Protein AF-A0A3B9J3I7-F1 (afdb_monomer_lite)

pLDDT: mean 94.62, std 5.29, range [68.0, 98.31]

Radius of gyration: 14.26 Å; chains: 1; bounding box: 27×25×34 Å

Foldseek 3Di:
DDKDWDWDWDQDPVRDIDIDIDIDDDDDDDPPDDDDDDPDDDDDPVNVD

Sequence (49 aa):
MSKGKRLTSTVTSDSTVHLRIEEFEVPTPGPDEVLIAVEASPINPSDLG

Secondary structure (DSSP, 8-state):
--EEEEEEEEE-TTS-EEEEEEEEEPPPP-TT------S-----GGGT-

Structure (mmCIF, N/CA/C/O backbone):
data_AF-A0A3B9J3I7-F1
#
_entry.id   AF-A0A3B9J3I7-F1
#
loop_
_atom_site.group_PDB
_atom_site.id
_atom_site.type_symbol
_atom_site.label_atom_id
_atom_site.label_alt_id
_atom_site.label_comp_id
_atom_site.label_asym_id
_atom_site.label_entity_id
_atom_site.label_seq_id
_atom_site.pdbx_PDB_ins_code
_atom_site.Cartn_x
_atom_site.Cartn_y
_atom_site.Cartn_z
_atom_site.occupancy
_atom_site.B_iso_or_equiv
_atom_site.auth_seq_id
_atom_site.auth_comp_id
_atom_site.auth_asym_id
_atom_site.auth_atom_id
_atom_site.pdbx_PDB_model_num
ATOM 1 N N . MET A 1 1 ? 6.049 10.014 16.039 1.00 68.00 1 MET A N 1
ATOM 2 C CA . MET A 1 1 ? 5.491 9.449 14.800 1.00 68.00 1 MET A CA 1
ATOM 3 C C . MET A 1 1 ? 5.934 8.001 14.720 1.00 68.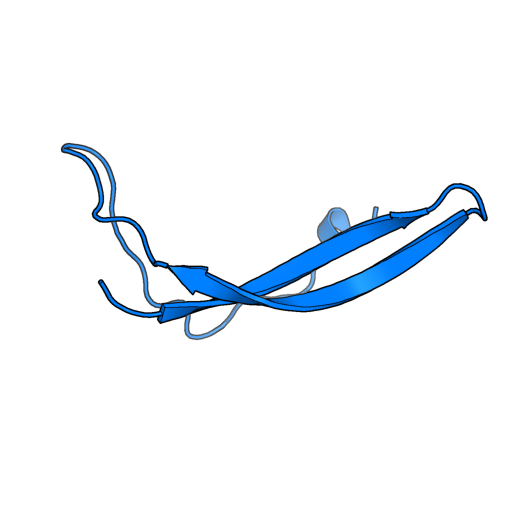00 1 MET A C 1
ATOM 5 O O . MET A 1 1 ? 7.073 7.722 15.083 1.00 68.00 1 MET A O 1
ATOM 9 N N . SER A 1 2 ? 5.028 7.075 14.413 1.00 86.19 2 SER A N 1
ATOM 10 C CA . SER A 1 2 ? 5.379 5.662 14.238 1.00 86.19 2 SER A CA 1
ATOM 11 C C . SER A 1 2 ? 5.853 5.424 12.804 1.00 86.19 2 SER A C 1
ATOM 13 O O . SER A 1 2 ? 5.413 6.101 11.877 1.00 86.19 2 SER A O 1
ATOM 15 N N . LYS A 1 3 ? 6.753 4.455 12.617 1.00 94.50 3 LYS A N 1
ATOM 16 C CA . LYS A 1 3 ? 7.197 4.024 11.289 1.00 94.50 3 LYS A CA 1
ATOM 17 C C . LYS A 1 3 ? 6.398 2.817 10.818 1.00 94.50 3 LYS A C 1
ATOM 19 O O . LYS A 1 3 ? 6.166 1.891 11.592 1.00 94.50 3 LYS A O 1
ATOM 24 N N . GLY A 1 4 ? 6.019 2.827 9.546 1.00 95.81 4 GLY A N 1
ATOM 25 C CA . GLY A 1 4 ? 5.386 1.718 8.842 1.00 95.81 4 GLY A CA 1
ATOM 26 C C . GLY A 1 4 ? 6.272 1.195 7.715 1.00 95.81 4 GLY A C 1
ATOM 27 O O . GLY A 1 4 ? 7.307 1.782 7.396 1.00 95.81 4 GLY A O 1
ATOM 28 N N . LYS A 1 5 ? 5.854 0.091 7.093 1.00 96.62 5 LYS A N 1
ATOM 29 C CA . LYS A 1 5 ? 6.460 -0.444 5.867 1.00 96.62 5 LYS A CA 1
ATOM 30 C C . LYS A 1 5 ? 5.425 -0.440 4.750 1.00 96.62 5 LYS A C 1
ATOM 32 O O . LYS A 1 5 ? 4.260 -0.731 5.004 1.00 96.62 5 LYS A O 1
ATOM 37 N N . ARG A 1 6 ? 5.841 -0.120 3.527 1.00 96.62 6 ARG A N 1
ATOM 38 C CA . ARG A 1 6 ? 4.985 -0.164 2.333 1.00 96.62 6 ARG A CA 1
ATOM 39 C C . ARG A 1 6 ? 5.710 -0.785 1.154 1.00 96.62 6 ARG A C 1
ATOM 41 O O . ARG A 1 6 ? 6.922 -0.634 1.037 1.00 96.62 6 ARG A O 1
ATOM 48 N N . LEU A 1 7 ? 4.955 -1.445 0.283 1.00 96.12 7 LEU A N 1
ATOM 49 C CA . LEU A 1 7 ? 5.426 -1.861 -1.031 1.00 96.12 7 LEU A CA 1
ATOM 50 C C . LEU A 1 7 ? 5.341 -0.670 -1.995 1.00 96.12 7 LEU A C 1
ATOM 52 O O . LEU A 1 7 ? 4.284 -0.054 -2.119 1.00 96.12 7 LEU A O 1
ATOM 56 N N . THR A 1 8 ? 6.441 -0.348 -2.667 1.00 96.62 8 THR A N 1
ATOM 57 C CA . THR A 1 8 ? 6.509 0.647 -3.743 1.00 96.62 8 THR A CA 1
ATOM 58 C C . THR A 1 8 ? 6.864 -0.037 -5.056 1.00 96.62 8 THR A C 1
ATOM 60 O O . THR A 1 8 ? 7.564 -1.051 -5.078 1.00 96.62 8 THR A O 1
ATOM 63 N N . SER A 1 9 ? 6.368 0.525 -6.155 1.00 95.81 9 SER A N 1
ATOM 64 C CA . SER A 1 9 ? 6.679 0.103 -7.517 1.00 95.81 9 SER A CA 1
ATOM 65 C C . SER A 1 9 ? 7.277 1.285 -8.270 1.00 95.81 9 SER A C 1
ATOM 67 O O . SER A 1 9 ? 6.698 2.371 -8.287 1.00 95.81 9 SER A O 1
ATOM 69 N N . THR A 1 10 ? 8.462 1.108 -8.849 1.00 96.12 10 THR A N 1
ATOM 70 C CA . THR A 1 10 ? 9.132 2.127 -9.665 1.00 96.12 10 THR A CA 1
ATOM 71 C C . THR A 1 10 ? 9.312 1.603 -11.078 1.00 96.12 10 THR A C 1
ATOM 73 O O . THR A 1 10 ? 10.053 0.642 -11.285 1.00 96.12 10 THR A O 1
ATOM 76 N N . VAL A 1 11 ? 8.659 2.252 -12.039 1.00 95.12 11 VAL A N 1
ATOM 77 C CA . VAL A 1 11 ? 8.818 1.960 -13.467 1.00 95.12 11 VAL A CA 1
ATOM 78 C C . VAL A 1 11 ? 10.046 2.698 -13.990 1.00 95.12 11 VAL A C 1
ATOM 80 O O . VAL A 1 11 ? 10.202 3.897 -13.752 1.00 95.12 11 VAL A O 1
ATOM 83 N N . THR A 1 12 ? 10.918 1.991 -14.698 1.00 95.44 12 THR A N 1
ATOM 84 C CA . THR A 1 12 ? 12.138 2.542 -15.296 1.00 95.44 12 THR A CA 1
ATOM 85 C C . THR A 1 12 ? 12.021 2.637 -16.818 1.00 95.44 12 THR A C 1
ATOM 87 O O . THR A 1 12 ? 11.191 1.985 -17.451 1.00 95.44 12 THR A O 1
ATOM 90 N N . SER A 1 13 ? 12.856 3.477 -17.436 1.00 96.31 13 SER A N 1
ATOM 91 C CA . SER A 1 13 ? 12.846 3.699 -18.890 1.00 96.31 13 SER A CA 1
ATOM 92 C C . SER A 1 13 ? 13.302 2.487 -19.710 1.00 96.31 13 SER A C 1
ATOM 94 O O . SER A 1 13 ? 13.029 2.424 -20.905 1.00 96.31 13 SER A O 1
ATOM 96 N N . ASP A 1 14 ? 13.960 1.511 -19.085 1.00 95.75 14 ASP A N 1
ATOM 97 C CA . ASP A 1 14 ? 14.339 0.227 -19.686 1.00 95.75 14 ASP A CA 1
ATOM 98 C C . ASP A 1 14 ? 13.201 -0.814 -19.649 1.00 95.75 14 ASP A C 1
ATOM 100 O O . ASP A 1 14 ? 13.432 -1.993 -19.899 1.00 95.75 14 ASP A O 1
ATOM 104 N N . SER A 1 15 ? 11.966 -0.378 -19.370 1.00 93.12 15 SER A N 1
ATOM 105 C CA . SER A 1 15 ? 10.776 -1.235 -19.260 1.00 93.12 15 SER A CA 1
ATOM 106 C C . SER A 1 15 ? 10.850 -2.272 -18.132 1.00 93.12 15 SER A C 1
ATOM 108 O O . SER A 1 15 ? 10.174 -3.298 -18.186 1.00 93.12 15 SER A O 1
ATOM 110 N N . THR A 1 16 ? 11.639 -1.996 -17.091 1.00 94.94 16 THR A N 1
ATOM 111 C CA . THR A 1 16 ? 11.668 -2.789 -15.858 1.00 94.94 16 THR A CA 1
ATOM 112 C C . THR A 1 16 ? 10.778 -2.157 -14.785 1.00 94.94 16 THR A C 1
ATOM 114 O O . THR A 1 16 ? 10.544 -0.947 -14.749 1.00 94.94 16 THR A O 1
ATOM 117 N N . VAL A 1 17 ? 10.265 -2.993 -13.881 1.00 94.69 17 VAL A N 1
ATOM 118 C CA . VAL A 1 17 ? 9.580 -2.549 -12.665 1.00 94.69 17 VAL A CA 1
ATOM 119 C C . VAL A 1 17 ? 10.372 -3.011 -11.451 1.00 94.69 17 VAL A C 1
ATOM 121 O O . VAL A 1 17 ? 10.616 -4.203 -11.265 1.00 94.69 17 VAL A O 1
ATOM 124 N N . HIS A 1 18 ? 10.767 -2.066 -10.602 1.00 95.56 18 HIS A N 1
ATOM 125 C CA . HIS A 1 18 ? 11.407 -2.365 -9.329 1.00 95.56 18 HIS A CA 1
ATOM 126 C C . HIS A 1 18 ? 10.399 -2.304 -8.189 1.00 95.56 18 HIS A C 1
ATOM 128 O O . HIS A 1 18 ? 9.855 -1.240 -7.894 1.00 95.56 18 HIS A O 1
ATOM 134 N N . LEU A 1 19 ? 10.220 -3.436 -7.513 1.00 95.81 19 LEU A N 1
ATOM 135 C CA . LEU A 1 19 ? 9.415 -3.544 -6.303 1.00 95.81 19 LEU A CA 1
ATOM 136 C C . LEU A 1 19 ? 10.307 -3.453 -5.062 1.00 95.81 19 LEU A C 1
ATOM 138 O O . LEU A 1 19 ? 11.334 -4.132 -4.988 1.00 95.81 19 LEU A O 1
ATOM 142 N N . ARG A 1 20 ? 9.933 -2.620 -4.085 1.00 97.50 20 ARG A N 1
ATOM 143 C CA . ARG A 1 20 ? 10.692 -2.444 -2.834 1.00 97.50 20 ARG A CA 1
ATOM 144 C C . ARG A 1 20 ? 9.775 -2.341 -1.629 1.00 97.50 20 ARG A C 1
ATOM 146 O O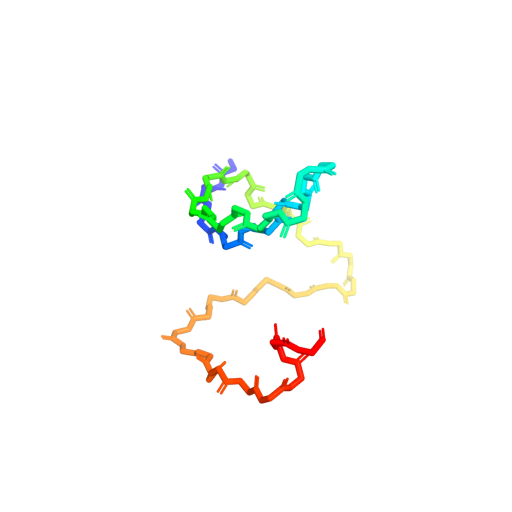 . ARG A 1 20 ? 8.695 -1.771 -1.711 1.00 97.50 20 ARG A O 1
ATOM 153 N N . ILE A 1 21 ? 10.238 -2.862 -0.495 1.00 97.62 21 ILE A N 1
ATOM 154 C CA . ILE A 1 21 ? 9.647 -2.541 0.803 1.00 97.62 21 ILE A CA 1
ATOM 155 C C . ILE A 1 21 ? 10.408 -1.355 1.380 1.00 97.62 21 ILE A C 1
ATOM 157 O O . ILE A 1 21 ? 11.605 -1.453 1.647 1.00 97.62 21 ILE A O 1
ATOM 161 N N . GLU A 1 22 ? 9.709 -0.248 1.584 1.00 97.44 22 GLU A N 1
ATOM 162 C CA . GLU A 1 22 ? 10.273 0.989 2.113 1.00 97.44 22 GLU A CA 1
ATOM 163 C C . GLU A 1 22 ? 9.665 1.325 3.470 1.00 97.44 22 GLU A C 1
ATOM 165 O O . GLU A 1 22 ? 8.483 1.076 3.723 1.00 97.44 22 GLU A O 1
ATOM 170 N N . GLU A 1 23 ? 10.476 1.912 4.347 1.00 97.25 23 GLU A N 1
ATOM 171 C CA . GLU A 1 23 ? 9.973 2.504 5.582 1.00 97.25 23 GLU A CA 1
ATOM 172 C C . GLU A 1 23 ? 9.380 3.883 5.314 1.00 97.25 23 GLU A C 1
ATOM 174 O O . GLU A 1 23 ? 9.877 4.644 4.483 1.00 97.25 23 GLU A O 1
ATOM 179 N N . PHE A 1 24 ? 8.324 4.225 6.045 1.00 95.75 24 PHE A N 1
ATOM 180 C CA . PHE A 1 24 ? 7.736 5.554 5.988 1.00 95.75 24 PHE A CA 1
ATOM 181 C C . PHE A 1 24 ? 7.216 6.008 7.343 1.00 95.75 24 PHE A C 1
ATOM 183 O O . PHE A 1 24 ? 6.861 5.189 8.190 1.00 95.75 24 PHE A O 1
ATOM 190 N N . GLU A 1 25 ? 7.156 7.323 7.532 1.00 97.12 25 GLU A N 1
ATOM 191 C CA . GLU A 1 25 ? 6.471 7.920 8.674 1.00 97.12 25 GLU A CA 1
ATOM 192 C C . GLU A 1 25 ? 4.963 7.782 8.478 1.00 97.12 25 GLU A C 1
ATOM 194 O O . GLU A 1 25 ? 4.413 8.255 7.481 1.00 97.12 25 GLU A O 1
ATOM 199 N N . VAL A 1 26 ? 4.297 7.125 9.423 1.00 96.31 26 VAL A N 1
ATOM 200 C CA . VAL A 1 26 ? 2.844 6.977 9.405 1.00 96.31 26 VAL A CA 1
ATOM 201 C C . VAL A 1 26 ? 2.223 8.327 9.773 1.00 96.31 26 VAL A C 1
ATOM 203 O O . VAL A 1 26 ? 2.504 8.842 10.861 1.00 96.31 26 VAL A O 1
ATOM 206 N N . PRO A 1 27 ? 1.406 8.930 8.891 1.00 94.62 27 PRO A N 1
ATOM 207 C CA . PRO A 1 27 ? 0.790 10.218 9.169 1.00 94.62 27 PRO A CA 1
ATOM 208 C C . PRO A 1 27 ? -0.283 10.090 10.255 1.00 94.62 27 PRO A C 1
ATOM 210 O O . PRO A 1 27 ? -0.943 9.058 10.388 1.00 94.62 27 PRO A O 1
ATOM 213 N N . THR A 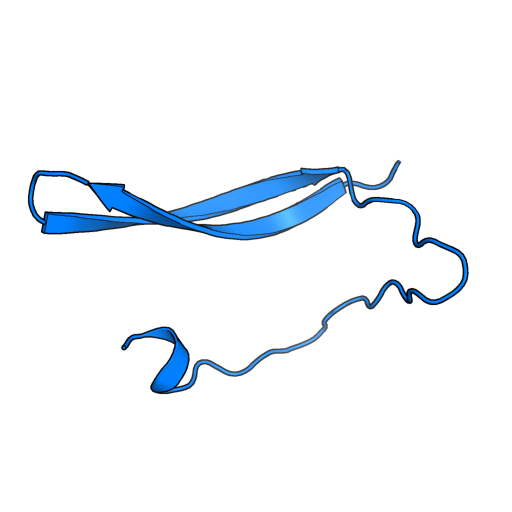1 28 ? -0.479 11.164 11.018 1.00 95.50 28 THR A N 1
ATOM 214 C CA . THR A 1 28 ? -1.647 11.294 11.895 1.00 95.50 28 THR A CA 1
ATOM 215 C C . THR A 1 28 ? -2.889 11.497 11.022 1.00 95.50 28 THR A C 1
ATOM 217 O O . THR A 1 28 ? -2.852 12.399 10.183 1.00 95.50 28 THR A O 1
ATOM 220 N N . PRO A 1 29 ? -3.968 10.713 11.201 1.00 96.94 29 PRO A N 1
ATOM 221 C CA . PRO A 1 29 ? -5.193 10.902 10.429 1.00 96.94 29 PRO A CA 1
ATOM 222 C C . PRO A 1 29 ? -5.831 12.270 10.719 1.00 96.94 29 PRO A C 1
ATOM 224 O O . PRO A 1 29 ? -5.815 12.745 11.859 1.00 96.94 29 PRO A O 1
ATOM 227 N N . GLY A 1 30 ? -6.387 12.898 9.683 1.00 97.69 30 GLY A N 1
ATOM 228 C CA . GLY A 1 30 ? -7.241 14.079 9.797 1.00 97.69 30 GLY A CA 1
ATOM 229 C C . GLY A 1 30 ? -8.624 13.775 10.402 1.00 97.69 30 GLY A C 1
ATOM 230 O O . GLY A 1 30 ? -8.893 12.640 10.792 1.00 97.69 30 GLY A O 1
ATOM 231 N N . PRO A 1 31 ? -9.524 14.778 10.481 1.00 98.06 31 PRO A N 1
ATOM 232 C CA . PRO A 1 31 ? -10.815 14.638 11.166 1.00 98.06 31 PRO A CA 1
ATOM 233 C C . PRO A 1 31 ? -11.708 13.487 10.673 1.00 98.06 31 PRO A C 1
ATOM 235 O O . PRO A 1 31 ? -12.390 12.876 11.489 1.00 98.06 31 PRO A O 1
ATOM 238 N N . ASP A 1 32 ? -11.671 13.174 9.374 1.00 98.00 32 ASP A N 1
ATOM 239 C CA . ASP A 1 32 ? -12.522 12.157 8.733 1.00 98.00 32 ASP A CA 1
ATOM 240 C C . ASP A 1 32 ? -11.722 10.949 8.207 1.00 98.00 32 ASP A C 1
ATOM 242 O O . ASP A 1 32 ? -12.186 10.193 7.353 1.00 98.00 32 ASP A O 1
ATOM 246 N N . GLU A 1 33 ? -10.494 10.767 8.694 1.00 98.31 33 GLU A N 1
ATOM 247 C CA . GLU A 1 33 ? -9.611 9.675 8.292 1.00 98.31 33 GLU A CA 1
ATOM 248 C C . GLU A 1 33 ? -9.450 8.654 9.420 1.00 98.31 33 GLU A C 1
ATOM 250 O O . GLU A 1 33 ? -9.564 8.960 10.607 1.00 98.31 33 GLU A O 1
ATOM 255 N N . VAL A 1 34 ? -9.128 7.416 9.048 1.00 96.94 34 VAL A N 1
ATOM 256 C CA . VAL A 1 34 ? -8.801 6.353 10.000 1.00 96.94 34 VAL A CA 1
ATOM 257 C C . VAL A 1 34 ? -7.440 5.764 9.677 1.00 96.94 34 VAL A C 1
ATOM 259 O O . VAL A 1 34 ? -7.073 5.596 8.515 1.00 96.94 34 VAL A O 1
ATOM 262 N N . LEU A 1 35 ? -6.695 5.412 10.722 1.00 95.81 35 LEU A N 1
ATOM 263 C CA . LEU A 1 35 ? -5.463 4.649 10.596 1.00 95.81 35 LEU A CA 1
ATOM 264 C C . LEU A 1 35 ? -5.756 3.172 10.873 1.00 95.81 35 LEU A C 1
ATOM 266 O O . LEU A 1 35 ? -6.263 2.830 11.940 1.00 95.81 35 LEU A O 1
ATOM 270 N N . ILE A 1 36 ? -5.419 2.303 9.919 1.00 95.44 36 ILE A N 1
ATOM 271 C CA . ILE A 1 36 ? -5.666 0.859 9.997 1.00 95.44 36 ILE A CA 1
ATOM 272 C C . ILE A 1 36 ? -4.328 0.116 10.017 1.00 95.44 36 ILE A C 1
ATOM 274 O O . ILE A 1 36 ? -3.476 0.334 9.156 1.00 95.44 36 ILE A O 1
ATOM 278 N N . ALA A 1 37 ? -4.165 -0.797 10.975 1.00 94.38 37 ALA A N 1
ATOM 279 C CA . ALA A 1 37 ? -3.107 -1.802 10.943 1.00 94.38 37 ALA A CA 1
ATOM 280 C C . ALA A 1 37 ? -3.572 -2.980 10.073 1.00 94.38 37 ALA A C 1
ATOM 282 O O . ALA A 1 37 ? -4.480 -3.720 10.446 1.00 94.38 37 ALA A O 1
ATOM 283 N N . VAL A 1 38 ? -3.003 -3.104 8.874 1.00 95.44 38 VAL A N 1
ATOM 284 C CA . VAL A 1 38 ? -3.377 -4.152 7.916 1.00 95.44 38 VAL A CA 1
ATOM 285 C C . VAL A 1 38 ? -2.673 -5.458 8.282 1.00 95.44 38 VAL A C 1
ATOM 287 O O . VAL A 1 38 ? -1.456 -5.556 8.156 1.00 95.44 38 VAL A O 1
ATOM 290 N N . GLU A 1 39 ? -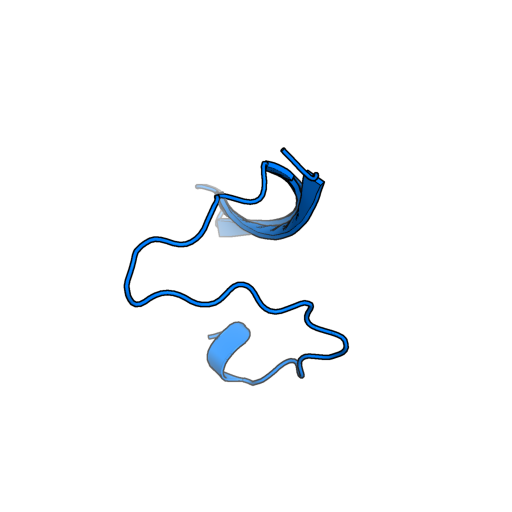3.444 -6.465 8.690 1.00 97.00 39 GLU A N 1
ATOM 291 C CA . GLU A 1 39 ? -2.929 -7.801 9.041 1.00 97.00 39 GLU A CA 1
ATOM 292 C C . GLU A 1 39 ? -2.764 -8.712 7.812 1.00 97.00 39 GLU A C 1
ATOM 294 O O . GLU A 1 39 ? -1.903 -9.590 7.784 1.00 97.00 39 GLU A O 1
ATOM 299 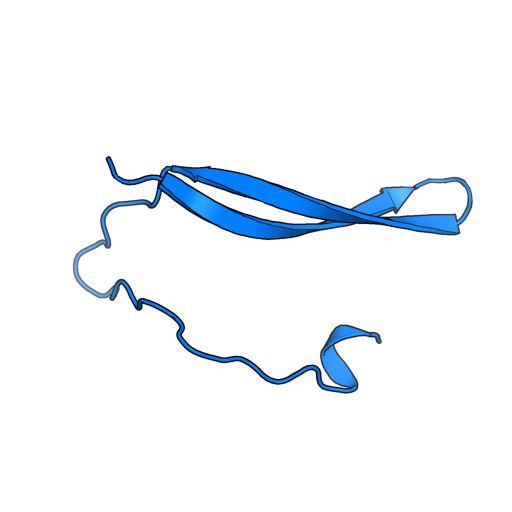N N . ALA A 1 40 ? -3.585 -8.505 6.774 1.00 96.12 40 ALA A N 1
ATOM 300 C CA . ALA A 1 40 ? -3.507 -9.232 5.511 1.00 96.12 40 ALA A CA 1
ATOM 301 C C . ALA A 1 40 ? -4.144 -8.436 4.361 1.00 96.12 40 ALA A C 1
ATOM 303 O O . ALA A 1 40 ? -5.165 -7.774 4.540 1.00 96.12 40 ALA A O 1
ATOM 304 N N . SER A 1 41 ? -3.568 -8.563 3.165 1.00 95.44 41 SER A N 1
ATOM 305 C CA . SER A 1 41 ? -4.162 -8.123 1.899 1.00 95.44 41 SER A CA 1
ATOM 306 C C . SER A 1 41 ? -3.866 -9.175 0.828 1.00 95.44 41 SER A C 1
ATOM 308 O O . SER A 1 41 ? -2.730 -9.653 0.766 1.00 95.44 41 SER A O 1
ATOM 310 N N . PRO A 1 42 ? -4.844 -9.562 -0.007 1.00 96.81 42 PRO A N 1
ATOM 311 C CA . PRO A 1 42 ? -4.585 -10.447 -1.135 1.00 96.81 42 PRO A CA 1
ATOM 312 C C . PRO A 1 42 ? -3.762 -9.732 -2.215 1.00 96.81 42 PRO A C 1
ATOM 314 O O . PRO A 1 42 ? -3.679 -8.504 -2.235 1.00 96.81 42 PRO A O 1
ATOM 317 N N . ILE A 1 43 ? -3.199 -10.525 -3.127 1.00 95.12 43 ILE A N 1
ATOM 318 C CA . ILE A 1 43 ? -2.692 -10.052 -4.417 1.00 95.12 43 ILE A CA 1
ATOM 319 C C . ILE A 1 43 ? -3.748 -10.408 -5.461 1.00 95.12 43 ILE A C 1
ATOM 321 O O . ILE A 1 43 ? -4.076 -11.582 -5.641 1.00 95.12 43 ILE A O 1
ATOM 325 N N . ASN A 1 44 ? -4.279 -9.398 -6.136 1.00 95.31 44 ASN A N 1
ATOM 326 C CA . ASN A 1 44 ? -5.331 -9.511 -7.135 1.00 95.31 44 ASN A CA 1
ATOM 327 C C . ASN A 1 44 ? -4.782 -9.257 -8.547 1.00 95.31 44 ASN A C 1
ATOM 329 O O . ASN A 1 44 ? -3.752 -8.601 -8.708 1.00 95.31 44 ASN A O 1
ATOM 333 N N . PRO A 1 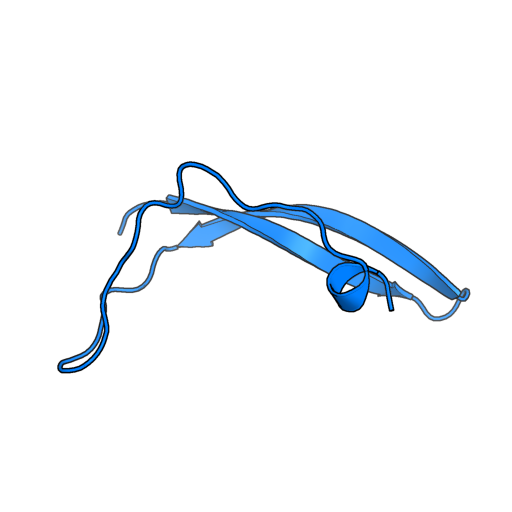45 ? -5.497 -9.686 -9.606 1.00 96.38 45 PRO A N 1
ATOM 334 C CA . PRO A 1 45 ? -5.127 -9.346 -10.980 1.00 96.38 45 PRO A CA 1
ATOM 335 C C . PRO A 1 45 ? -5.013 -7.835 -11.235 1.00 96.38 45 PRO A C 1
ATOM 337 O O . PRO A 1 45 ? -4.147 -7.416 -11.993 1.00 96.38 45 PRO A O 1
ATOM 340 N N . SER A 1 46 ? -5.844 -7.016 -10.578 1.00 94.75 46 SER A N 1
ATOM 341 C CA . SER A 1 46 ? -5.803 -5.551 -10.698 1.00 94.75 46 SER A CA 1
ATOM 342 C C . SER A 1 46 ? -4.521 -4.917 -10.159 1.00 94.75 46 SER A C 1
ATOM 344 O O . SER A 1 46 ? -4.228 -3.787 -10.521 1.00 94.75 46 SER A O 1
ATOM 346 N N . ASP A 1 47 ? -3.770 -5.618 -9.305 1.00 92.44 47 ASP A N 1
ATOM 347 C CA . ASP A 1 47 ? -2.508 -5.115 -8.749 1.00 92.44 47 ASP A CA 1
ATOM 348 C C . ASP A 1 47 ? -1.329 -5.305 -9.722 1.00 92.44 47 ASP A C 1
ATOM 350 O O . ASP A 1 47 ? -0.277 -4.693 -9.551 1.00 92.44 47 ASP A O 1
ATOM 354 N N . LEU A 1 48 ? -1.492 -6.179 -10.724 1.00 86.12 48 LEU A N 1
ATOM 355 C CA . LEU A 1 48 ? -0.459 -6.574 -11.691 1.00 86.12 48 LEU A CA 1
ATOM 356 C C . LEU A 1 48 ? -0.692 -6.003 -13.100 1.00 86.12 48 LEU A C 1
ATOM 358 O O . LEU A 1 48 ? 0.159 -6.196 -13.971 1.00 86.12 48 LEU A O 1
ATOM 362 N N . GLY A 1 49 ? -1.866 -5.407 -13.327 1.00 75.50 49 GLY A N 1
ATOM 363 C CA . GLY A 1 49 ? -2.318 -4.882 -14.618 1.00 75.50 49 GLY A CA 1
ATOM 364 C C . GLY A 1 49 ? -1.786 -3.499 -14.953 1.00 75.50 49 GLY A C 1
ATOM 365 O O . GLY A 1 49 ? -1.445 -2.740 -14.019 1.00 75.50 49 GLY A O 1
#